Protein AF-A0A958Q0V2-F1 (afdb_monomer)

Radius of gyration: 16.38 Å; Cα contacts (8 Å, |Δi|>4): 133; chains: 1; bounding box: 34×36×43 Å

pLDDT: mean 86.29, std 8.69, range [55.69, 95.88]

Secondary structure (DSSP, 8-state):
-HHHHHHHHHHHHHHTT---GGGHHHHHHHHHHHTTSS-EEEEEEESGGG-TTT--TT---EEEEEES-HHHH-SSHHHHHHHHHSSPPEEEEEETTEEEEEEE-

Foldseek 3Di:
DVVVVVVVVVVVVVLVQFDCVQCVVVVVVVCVVCVVFPFFDDKAWDDQNRHPVRDDPPDATEIEGEGPALPRGDPDPVSNVCPVPDPWDWDWDDDPHHIHIYTYD

Sequence (105 aa):
MKSTQTLRDQIKSKLSEFDVEALQPFLDDLNALLAKRNGVLAILAYGSCLSQKTKSSTSTPDFYVVVDQYSQFHQKKKEQWINKVVPPNIYHFHSSSKTAKYNVI

Nearest PDB structures (foldseek):
  3jz0-assembly1_B  TM=4.840E-01  e=2.895E-02  Enterococcus faecium
  6e0n-assembly1_A  TM=5.230E-01  e=4.565E-01  Elizabethkingia meningoseptica ATCC 13253 = NBRC 12535
  9epp-assembly1_A  TM=6.404E-01  e=2.688E+00  Homo sapiens
  7ewa-assembly3_C  TM=4.347E-01  e=2.517E+00  Homo sapiens
  8u02-assembly1_B  TM=5.541E-01  e=5.912E+00  Homo sapiens

Structure (mmCIF, N/CA/C/O backbone):
data_AF-A0A958Q0V2-F1
#
_entry.id   AF-A0A958Q0V2-F1
#
loop_
_atom_site.group_PDB
_atom_site.id
_atom_site.type_symbol
_atom_site.label_atom_id
_atom_site.label_alt_id
_atom_site.label_comp_id
_atom_site.label_asym_id
_atom_site.label_entity_id
_atom_site.label_seq_id
_atom_site.pdbx_PDB_ins_code
_atom_site.Cartn_x
_atom_site.Cartn_y
_atom_site.Cartn_z
_atom_site.occupancy
_atom_site.B_iso_or_equiv
_atom_site.auth_seq_id
_atom_site.auth_comp_id
_atom_site.auth_asym_id
_atom_site.auth_atom_id
_atom_site.pdbx_PDB_model_num
ATOM 1 N N . MET A 1 1 ? -6.001 -21.855 -27.048 1.00 55.78 1 MET A N 1
ATOM 2 C CA . MET A 1 1 ? -5.263 -22.238 -25.818 1.00 55.78 1 MET A CA 1
ATOM 3 C C . MET A 1 1 ? -3.783 -21.819 -25.776 1.00 55.78 1 MET A C 1
ATOM 5 O O . MET A 1 1 ? -3.292 -21.628 -24.677 1.00 55.78 1 MET A O 1
ATOM 9 N N . LYS A 1 2 ? -3.066 -21.611 -26.901 1.00 55.69 2 LYS A N 1
ATOM 10 C CA . LYS A 1 2 ? -1.645 -21.169 -26.888 1.00 55.69 2 LYS A CA 1
ATOM 11 C C . LYS A 1 2 ? -1.420 -19.698 -26.471 1.00 55.69 2 LYS A C 1
ATOM 13 O O . LYS A 1 2 ? -0.409 -19.393 -25.861 1.00 55.69 2 LYS A O 1
ATOM 18 N N . SER A 1 3 ? -2.380 -18.808 -26.742 1.00 64.38 3 SER A N 1
ATOM 19 C CA . SER A 1 3 ? -2.262 -17.356 -26.491 1.00 64.38 3 SER A CA 1
ATOM 20 C C . SER A 1 3 ? -2.189 -16.970 -25.000 1.00 64.38 3 SER A C 1
ATOM 22 O O . SER A 1 3 ? -1.478 -16.037 -24.636 1.00 64.38 3 SER A O 1
ATOM 24 N N . THR A 1 4 ? -2.867 -17.708 -24.116 1.00 66.94 4 THR A N 1
ATOM 25 C CA . THR A 1 4 ? -2.938 -17.383 -22.679 1.00 66.94 4 THR A CA 1
ATOM 26 C C . THR A 1 4 ? -1.640 -17.702 -21.931 1.00 66.94 4 THR A C 1
ATOM 28 O O . THR A 1 4 ? -1.304 -17.013 -20.970 1.00 66.94 4 THR A O 1
ATOM 31 N N . GLN A 1 5 ? -0.898 -18.726 -22.369 1.00 70.81 5 GLN A N 1
ATOM 32 C CA . GLN A 1 5 ? 0.397 -19.091 -21.782 1.00 70.81 5 GLN A CA 1
ATOM 33 C C . GLN A 1 5 ? 1.422 -17.976 -22.035 1.00 70.81 5 GLN A C 1
ATOM 35 O O . GLN A 1 5 ? 2.047 -17.487 -21.101 1.00 70.81 5 GLN A O 1
ATOM 40 N N . THR A 1 6 ? 1.475 -17.480 -23.276 1.00 87.69 6 THR A N 1
ATOM 41 C CA . THR A 1 6 ? 2.369 -16.392 -23.688 1.00 87.69 6 THR A CA 1
ATOM 42 C C . THR A 1 6 ? 2.123 -15.102 -22.902 1.00 87.69 6 THR A C 1
ATOM 44 O O . THR A 1 6 ? 3.077 -14.449 -22.490 1.00 87.69 6 THR A O 1
ATOM 47 N N . LEU A 1 7 ? 0.859 -14.748 -22.631 1.00 87.88 7 LEU A N 1
ATOM 48 C CA . LEU A 1 7 ? 0.535 -13.557 -21.838 1.00 87.88 7 LEU A CA 1
ATOM 49 C C . LEU A 1 7 ? 0.980 -13.691 -20.373 1.00 87.88 7 LEU A C 1
ATOM 51 O O . LEU A 1 7 ? 1.512 -12.740 -19.805 1.00 87.88 7 LEU A O 1
ATOM 55 N N . ARG A 1 8 ? 0.794 -14.865 -19.752 1.00 87.44 8 ARG A N 1
ATOM 56 C CA . ARG A 1 8 ? 1.251 -15.102 -18.370 1.00 87.44 8 ARG A CA 1
ATOM 57 C C . ARG A 1 8 ? 2.761 -14.950 -18.243 1.00 87.44 8 ARG A C 1
ATOM 59 O O . ARG A 1 8 ? 3.220 -14.334 -17.285 1.00 87.44 8 ARG A O 1
ATOM 66 N N . ASP A 1 9 ? 3.509 -15.478 -19.203 1.00 90.75 9 ASP A N 1
ATOM 67 C CA . ASP A 1 9 ? 4.969 -15.397 -19.195 1.00 90.75 9 ASP A CA 1
ATOM 68 C C . ASP A 1 9 ? 5.446 -13.949 -19.388 1.00 90.75 9 ASP A C 1
ATOM 70 O O . ASP A 1 9 ? 6.338 -13.491 -18.674 1.00 90.75 9 ASP A O 1
ATOM 74 N N . GLN A 1 10 ? 4.776 -13.178 -20.253 1.00 87.00 10 GLN A N 1
ATOM 75 C CA . GLN A 1 10 ? 5.026 -11.739 -20.405 1.00 87.00 10 GLN A CA 1
ATOM 76 C C . GLN A 1 10 ? 4.736 -10.951 -19.121 1.00 87.00 10 GLN A C 1
ATOM 78 O O . GLN A 1 10 ? 5.521 -10.081 -18.745 1.00 87.00 10 GLN A O 1
ATOM 83 N N . ILE A 1 11 ? 3.633 -11.255 -18.428 1.00 88.00 11 ILE A N 1
ATOM 84 C CA . ILE A 1 11 ? 3.298 -10.610 -17.152 1.00 88.00 11 ILE A CA 1
ATOM 85 C C . ILE A 1 11 ? 4.355 -10.944 -16.099 1.00 88.00 11 ILE A C 1
ATOM 87 O O . ILE A 1 11 ? 4.861 -10.032 -15.455 1.00 88.00 11 ILE A O 1
ATOM 91 N N . LYS A 1 12 ? 4.737 -12.218 -15.951 1.00 88.69 12 LYS A N 1
ATOM 92 C CA . LYS A 1 12 ? 5.781 -12.627 -14.998 1.00 88.69 12 LYS A CA 1
ATOM 93 C C . LYS A 1 12 ? 7.106 -11.923 -15.271 1.00 88.69 12 LYS A C 1
ATOM 95 O O . LYS A 1 12 ? 7.703 -11.391 -14.343 1.00 88.69 12 LYS A O 1
ATOM 100 N N . SER A 1 13 ? 7.518 -11.864 -16.538 1.00 87.81 13 SER A N 1
ATOM 101 C CA . SER A 1 13 ? 8.731 -11.153 -16.945 1.00 87.81 13 SER A CA 1
ATOM 102 C C . SER A 1 13 ? 8.673 -9.662 -16.607 1.00 87.81 13 SER A C 1
ATOM 104 O O . SER A 1 13 ? 9.677 -9.099 -16.184 1.00 87.81 13 SER A O 1
ATOM 106 N N . LYS A 1 14 ? 7.516 -9.008 -16.764 1.00 85.31 14 LYS A N 1
ATOM 107 C CA . LYS A 1 14 ? 7.352 -7.600 -16.372 1.00 85.31 14 LYS A CA 1
ATOM 108 C C . LYS A 1 14 ? 7.348 -7.411 -14.859 1.00 85.31 14 LYS A C 1
ATOM 110 O O . LYS A 1 14 ? 7.928 -6.448 -14.378 1.00 85.31 14 LYS A O 1
ATOM 115 N N . LEU A 1 15 ? 6.723 -8.320 -14.112 1.00 84.50 15 LEU A N 1
ATOM 116 C CA . LEU A 1 15 ? 6.708 -8.265 -12.649 1.00 84.50 15 LEU A CA 1
ATOM 117 C C . LEU A 1 15 ? 8.116 -8.401 -12.061 1.00 84.50 15 LEU A C 1
ATOM 119 O O . LEU A 1 15 ? 8.409 -7.741 -11.073 1.00 84.50 15 LEU A O 1
ATOM 123 N N . SER A 1 16 ? 9.005 -9.178 -12.692 1.00 84.44 16 SER A N 1
ATOM 124 C CA . SER A 1 16 ? 10.414 -9.245 -12.277 1.00 84.44 16 SER A CA 1
ATOM 125 C C . SER A 1 16 ? 11.215 -7.967 -12.543 1.00 84.44 16 SER A C 1
ATOM 127 O O . SER A 1 16 ? 12.318 -7.840 -12.028 1.00 84.44 16 SER A O 1
ATOM 129 N N . GLU A 1 17 ? 10.693 -7.014 -13.326 1.00 84.88 17 GLU A N 1
ATOM 130 C CA . GLU A 1 17 ? 11.318 -5.690 -13.475 1.00 84.88 17 GLU A CA 1
ATOM 131 C C . GLU A 1 17 ? 11.007 -4.755 -12.292 1.00 84.88 17 GLU A C 1
ATOM 133 O O . GLU A 1 17 ? 11.578 -3.663 -12.223 1.00 84.88 17 GLU A O 1
ATOM 138 N N . PHE A 1 18 ? 10.084 -5.136 -11.398 1.00 87.69 18 PHE A N 1
ATOM 139 C CA . PHE A 1 18 ? 9.721 -4.325 -10.243 1.00 87.69 18 PHE A CA 1
ATOM 140 C C . PHE A 1 18 ? 10.621 -4.610 -9.042 1.00 87.69 18 PHE A C 1
ATOM 142 O O . PHE A 1 18 ? 10.726 -5.736 -8.563 1.00 87.69 18 PHE A O 1
ATOM 149 N N . ASP A 1 19 ? 11.237 -3.548 -8.537 1.00 85.44 19 ASP A N 1
ATOM 150 C CA . ASP A 1 19 ? 12.150 -3.556 -7.400 1.00 85.44 19 ASP A CA 1
ATOM 151 C C . ASP A 1 19 ? 11.362 -3.294 -6.111 1.00 85.44 19 ASP A C 1
ATOM 153 O O . ASP A 1 19 ? 11.219 -2.162 -5.642 1.00 85.44 19 ASP A O 1
ATOM 157 N N . VAL A 1 20 ? 10.769 -4.362 -5.576 1.00 83.00 20 VAL A N 1
ATOM 158 C CA . VAL A 1 20 ? 10.004 -4.301 -4.321 1.00 83.00 20 VAL A CA 1
ATOM 159 C C . VAL A 1 20 ? 10.937 -4.167 -3.114 1.00 83.00 20 VAL A C 1
ATOM 161 O O . VAL A 1 20 ? 10.559 -3.552 -2.117 1.00 83.00 20 VAL A O 1
ATOM 164 N N . GLU A 1 21 ? 12.170 -4.673 -3.206 1.00 87.25 21 GLU A N 1
ATOM 165 C CA . GLU A 1 21 ? 13.162 -4.601 -2.126 1.00 87.25 21 GLU A CA 1
ATOM 166 C C . GLU A 1 21 ? 13.520 -3.150 -1.786 1.00 87.25 21 GLU A C 1
ATOM 168 O O . GLU A 1 21 ? 13.599 -2.789 -0.610 1.00 87.25 21 GLU A O 1
ATOM 173 N N . ALA A 1 22 ? 13.614 -2.273 -2.792 1.00 87.38 22 ALA A N 1
ATOM 174 C CA . ALA A 1 22 ? 13.803 -0.838 -2.577 1.00 87.38 22 ALA A CA 1
ATOM 175 C C . ALA A 1 22 ? 12.679 -0.172 -1.755 1.00 87.38 22 ALA A C 1
ATOM 177 O O . ALA A 1 22 ? 12.877 0.919 -1.210 1.00 87.38 22 ALA A O 1
ATOM 178 N N . LEU A 1 23 ? 11.503 -0.802 -1.655 1.00 90.75 23 LEU A N 1
ATOM 179 C CA . LEU A 1 23 ? 10.373 -0.326 -0.855 1.00 90.75 23 LEU A CA 1
ATOM 180 C C . LEU A 1 23 ? 10.298 -0.961 0.536 1.00 90.75 23 LEU A C 1
ATOM 182 O O . LEU A 1 23 ? 9.494 -0.499 1.349 1.00 90.75 23 LEU A O 1
ATOM 186 N N . GLN A 1 24 ? 11.139 -1.951 0.851 1.00 90.62 24 GLN A N 1
ATOM 187 C CA . GLN A 1 24 ? 11.107 -2.660 2.133 1.00 90.62 24 GLN A CA 1
ATOM 188 C C . GLN A 1 24 ? 11.135 -1.717 3.351 1.00 90.62 24 GLN A C 1
ATOM 190 O O . GLN A 1 24 ? 10.279 -1.864 4.222 1.00 90.62 24 GLN A O 1
ATOM 195 N N . PRO A 1 25 ? 11.971 -0.656 3.392 1.00 90.94 25 PRO A N 1
ATOM 196 C CA . PRO A 1 25 ? 11.982 0.260 4.532 1.00 90.94 25 PRO A CA 1
ATOM 197 C C . PRO A 1 25 ? 10.682 1.051 4.725 1.00 90.94 25 PRO A C 1
ATOM 199 O O . PRO A 1 25 ? 10.478 1.615 5.797 1.00 90.94 25 PRO A O 1
ATOM 202 N N . PHE A 1 26 ? 9.853 1.185 3.687 1.00 92.25 26 PHE A N 1
ATOM 203 C CA . PHE A 1 26 ? 8.531 1.811 3.774 1.00 92.25 26 PHE A CA 1
ATOM 204 C C . PHE A 1 26 ? 7.471 0.792 4.183 1.00 92.25 26 PHE A C 1
ATOM 206 O O . PHE A 1 26 ? 6.570 1.136 4.943 1.00 92.25 26 PHE A O 1
ATOM 213 N N . LEU A 1 27 ? 7.590 -0.449 3.703 1.00 92.00 27 LEU A N 1
ATOM 214 C CA . LEU A 1 27 ? 6.724 -1.554 4.104 1.00 92.00 27 LEU A CA 1
ATOM 215 C C . LEU A 1 27 ? 6.877 -1.866 5.594 1.00 92.00 27 LEU A C 1
ATOM 217 O O . LEU A 1 27 ? 5.871 -2.077 6.259 1.00 92.00 27 LEU A O 1
ATOM 221 N N . ASP A 1 28 ? 8.096 -1.831 6.133 1.00 92.50 28 ASP A N 1
ATOM 222 C CA . ASP A 1 28 ? 8.350 -2.055 7.560 1.00 92.50 28 ASP A CA 1
ATOM 223 C C . ASP A 1 28 ? 7.700 -0.964 8.424 1.00 92.50 28 ASP A C 1
ATOM 225 O O . ASP A 1 28 ? 6.967 -1.266 9.370 1.00 92.50 28 ASP A O 1
ATOM 229 N N . ASP A 1 29 ? 7.891 0.308 8.054 1.00 92.25 29 ASP A N 1
ATOM 230 C CA . ASP A 1 29 ? 7.289 1.450 8.751 1.00 92.25 29 ASP A CA 1
ATOM 231 C C . ASP A 1 29 ? 5.751 1.411 8.662 1.00 92.25 29 ASP A C 1
ATOM 233 O O . ASP A 1 29 ? 5.052 1.649 9.652 1.00 92.25 29 ASP A O 1
ATOM 237 N N . LEU A 1 30 ? 5.208 1.078 7.484 1.00 92.44 30 LEU A N 1
ATOM 238 C CA . LEU A 1 30 ? 3.768 0.959 7.271 1.00 92.44 30 LEU A CA 1
ATOM 239 C C . LEU A 1 30 ? 3.190 -0.231 8.047 1.00 92.44 30 LEU A C 1
ATOM 241 O O . LEU A 1 30 ? 2.160 -0.081 8.697 1.00 92.44 30 LEU A O 1
ATOM 245 N N . ASN A 1 31 ? 3.867 -1.380 8.071 1.00 92.94 31 ASN A N 1
ATOM 246 C CA . ASN A 1 31 ? 3.472 -2.530 8.885 1.00 92.94 31 ASN A CA 1
ATOM 247 C C . ASN A 1 31 ? 3.444 -2.173 10.374 1.00 92.94 31 ASN A C 1
ATOM 249 O O . ASN A 1 31 ? 2.462 -2.463 11.053 1.00 92.94 31 ASN A O 1
ATOM 253 N N . ALA A 1 32 ? 4.470 -1.487 10.884 1.00 92.12 32 ALA A N 1
ATOM 254 C CA . ALA A 1 32 ? 4.507 -1.040 12.275 1.00 92.12 32 ALA A CA 1
ATOM 255 C C . ALA A 1 32 ? 3.368 -0.056 12.605 1.00 92.12 32 ALA A C 1
ATOM 257 O O . ALA A 1 32 ? 2.748 -0.145 13.670 1.00 92.12 32 ALA A O 1
ATOM 258 N N . LEU A 1 33 ? 3.054 0.861 11.682 1.00 90.44 33 LEU A N 1
ATOM 259 C CA . LEU A 1 33 ? 1.924 1.786 11.808 1.00 90.44 33 LEU A CA 1
ATOM 260 C C . LEU A 1 33 ? 0.581 1.040 11.843 1.00 90.44 33 LEU A C 1
ATOM 262 O O . LEU A 1 33 ? -0.298 1.363 12.650 1.00 90.44 33 LEU A O 1
ATOM 266 N N . LEU A 1 34 ? 0.422 0.051 10.964 1.00 92.19 34 LEU A N 1
ATOM 267 C CA . LEU A 1 34 ? -0.811 -0.705 10.774 1.00 92.19 34 LEU A CA 1
ATOM 268 C C . LEU A 1 34 ? -0.999 -1.841 11.780 1.00 92.19 34 LEU A C 1
ATOM 270 O O . LEU A 1 34 ? -2.130 -2.269 11.969 1.00 92.19 34 LEU A O 1
ATOM 274 N N . ALA A 1 35 ? 0.040 -2.264 12.502 1.00 91.56 35 ALA A N 1
ATOM 275 C CA . ALA A 1 35 ? -0.044 -3.310 13.527 1.00 91.56 35 ALA A CA 1
ATOM 276 C C . ALA A 1 35 ? -1.049 -2.995 14.654 1.00 91.56 35 ALA A C 1
ATOM 278 O O . ALA A 1 35 ? -1.496 -3.886 15.370 1.00 91.56 35 ALA A O 1
ATOM 279 N N . LYS A 1 36 ? -1.425 -1.720 14.819 1.00 87.69 36 LYS A N 1
ATOM 280 C CA . LYS A 1 36 ? -2.452 -1.264 15.775 1.00 87.69 36 LYS A CA 1
ATOM 281 C C . LYS A 1 36 ? -3.874 -1.267 15.190 1.00 87.69 36 LYS A C 1
ATOM 283 O O . LYS A 1 36 ? -4.807 -0.803 15.849 1.00 87.69 36 LYS A O 1
ATOM 288 N N . ARG A 1 37 ? -4.038 -1.692 13.936 1.00 89.31 37 ARG A N 1
ATOM 289 C CA . ARG A 1 37 ? -5.302 -1.748 13.192 1.00 89.31 37 ARG A CA 1
ATOM 290 C C . ARG A 1 37 ? -5.723 -3.202 13.026 1.00 89.31 37 ARG A C 1
ATOM 292 O O . ARG A 1 37 ? -4.887 -4.078 12.848 1.00 89.31 37 ARG A O 1
ATOM 299 N N . ASN A 1 38 ? -7.029 -3.436 13.040 1.00 90.44 38 ASN A N 1
ATOM 300 C CA . ASN A 1 38 ? -7.593 -4.754 12.777 1.00 90.44 38 ASN A CA 1
ATOM 301 C C . ASN A 1 38 ? -8.079 -4.845 11.329 1.00 90.44 38 ASN A C 1
ATOM 303 O O . ASN A 1 38 ? -8.392 -3.828 10.705 1.00 90.44 38 ASN A O 1
ATOM 307 N N . GLY A 1 39 ? -8.166 -6.072 10.817 1.00 92.44 39 GLY A N 1
ATOM 308 C CA . GLY A 1 39 ? -8.759 -6.352 9.510 1.00 92.44 39 GLY A CA 1
ATOM 309 C C . GLY A 1 39 ? -7.879 -6.004 8.311 1.00 92.44 39 GLY A C 1
ATOM 310 O O . GLY A 1 39 ? -8.394 -5.977 7.202 1.00 92.44 39 GLY A O 1
ATOM 311 N N . VAL A 1 40 ? -6.582 -5.728 8.493 1.00 95.38 40 VAL A N 1
ATOM 312 C CA . VAL A 1 40 ? -5.641 -5.565 7.370 1.00 95.38 40 VAL A CA 1
ATOM 313 C C . VAL A 1 40 ? -5.344 -6.936 6.763 1.00 95.38 40 VAL A C 1
ATOM 315 O O . VAL A 1 40 ? -4.913 -7.843 7.471 1.00 95.38 40 VAL A O 1
ATOM 318 N N . LEU A 1 41 ? -5.572 -7.076 5.458 1.00 95.88 41 LEU A N 1
ATOM 319 C CA . LEU A 1 41 ? -5.389 -8.323 4.711 1.00 95.88 41 LEU A CA 1
ATOM 320 C C . LEU A 1 41 ? -4.091 -8.329 3.904 1.00 95.88 41 LEU A C 1
ATOM 322 O O . LEU A 1 41 ? -3.414 -9.351 3.830 1.00 95.88 41 LEU A O 1
ATOM 326 N N . ALA A 1 42 ? -3.751 -7.201 3.279 1.00 95.44 42 ALA A N 1
ATOM 327 C CA . ALA A 1 42 ? -2.564 -7.086 2.441 1.00 95.44 42 ALA A CA 1
ATOM 328 C C . ALA A 1 42 ? -2.108 -5.633 2.289 1.00 95.44 42 ALA A C 1
ATOM 330 O O . ALA A 1 42 ? -2.899 -4.696 2.414 1.00 95.44 42 ALA A O 1
ATOM 331 N N . ILE A 1 43 ? -0.833 -5.467 1.940 1.00 94.38 43 ILE A N 1
ATOM 332 C CA . ILE A 1 43 ? -0.263 -4.206 1.468 1.00 94.38 43 ILE A CA 1
ATOM 333 C C . ILE A 1 43 ? 0.261 -4.443 0.055 1.00 94.38 43 ILE A C 1
ATOM 335 O O . ILE A 1 43 ? 1.041 -5.365 -0.173 1.00 94.38 43 ILE A O 1
ATOM 339 N N . L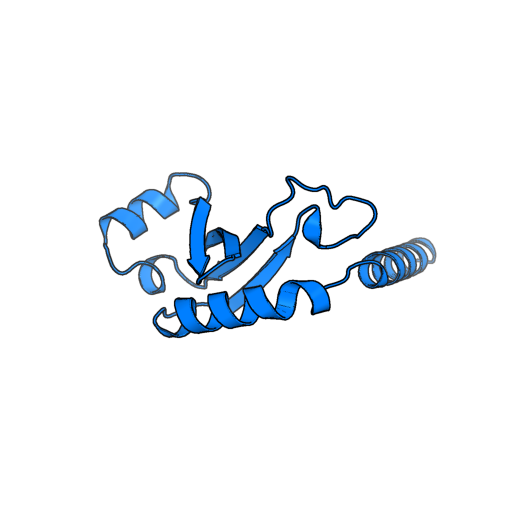EU A 1 44 ? -0.169 -3.617 -0.895 1.00 93.19 44 LEU A N 1
ATOM 340 C CA . LEU A 1 44 ? 0.241 -3.694 -2.294 1.00 93.19 44 LEU A CA 1
ATOM 341 C C . LEU A 1 44 ? 0.981 -2.412 -2.658 1.00 93.19 44 LEU A C 1
ATOM 343 O O . LEU A 1 44 ? 0.403 -1.331 -2.601 1.00 93.19 44 LEU A O 1
ATOM 347 N N . ALA A 1 45 ? 2.246 -2.520 -3.047 1.00 92.62 45 ALA A N 1
ATOM 348 C CA . ALA A 1 45 ? 2.973 -1.394 -3.616 1.00 92.62 45 ALA A CA 1
ATOM 349 C C . ALA A 1 45 ? 2.529 -1.143 -5.063 1.00 92.62 45 ALA A C 1
ATOM 351 O O . ALA A 1 45 ? 2.273 -2.089 -5.813 1.00 92.62 45 ALA A O 1
ATOM 352 N N . TYR A 1 46 ? 2.461 0.123 -5.469 1.00 91.75 46 TYR A N 1
ATOM 353 C CA . TYR A 1 46 ? 2.218 0.514 -6.856 1.00 91.75 46 TYR A CA 1
ATOM 354 C C . TYR A 1 46 ? 2.929 1.836 -7.190 1.00 91.75 46 TYR A C 1
ATOM 356 O O . TYR A 1 46 ? 3.616 2.429 -6.359 1.00 91.75 46 TYR A O 1
ATOM 364 N N . GLY A 1 47 ? 2.786 2.290 -8.435 1.00 90.94 47 GLY A N 1
ATOM 365 C CA . GLY A 1 47 ? 3.298 3.589 -8.868 1.00 90.94 47 GLY A CA 1
ATOM 366 C C . GLY A 1 47 ? 4.746 3.564 -9.361 1.00 90.94 47 GLY A C 1
ATOM 367 O O . GLY A 1 47 ? 5.358 2.513 -9.560 1.00 90.94 47 GLY A O 1
ATOM 368 N N . SER A 1 48 ? 5.286 4.757 -9.614 1.00 90.56 48 SER A N 1
ATOM 369 C CA . SER A 1 48 ? 6.556 4.940 -10.328 1.00 90.56 48 SER A CA 1
ATOM 370 C C . SER A 1 48 ? 7.782 4.463 -9.549 1.00 90.56 48 SER A C 1
ATOM 372 O O . SER A 1 48 ? 8.802 4.151 -10.163 1.00 90.56 48 SER A O 1
ATOM 374 N N . CYS A 1 49 ? 7.693 4.374 -8.220 1.00 92.44 49 CYS A N 1
ATOM 375 C CA . CYS A 1 49 ? 8.795 3.946 -7.359 1.00 92.44 49 CYS A CA 1
ATOM 376 C C . CYS A 1 49 ? 9.138 2.454 -7.467 1.00 92.44 49 CYS A C 1
ATOM 378 O O . CYS A 1 49 ? 10.206 2.073 -6.999 1.00 92.44 49 CYS A O 1
ATOM 380 N N . LEU A 1 50 ? 8.284 1.635 -8.093 1.00 90.75 50 LEU A N 1
ATOM 381 C CA . LEU A 1 50 ? 8.548 0.211 -8.327 1.00 90.75 50 LEU A CA 1
ATOM 382 C C . LEU A 1 50 ? 9.536 -0.054 -9.464 1.00 90.75 50 LEU A C 1
ATOM 384 O O . LEU A 1 50 ? 10.046 -1.161 -9.574 1.00 90.75 50 LEU A O 1
ATOM 388 N N . SER A 1 51 ? 9.792 0.919 -10.339 1.00 87.88 51 SER A N 1
ATOM 389 C CA . SER A 1 51 ? 10.698 0.731 -11.470 1.00 87.88 51 SER A CA 1
ATOM 390 C C . SER A 1 51 ? 11.650 1.903 -11.607 1.00 87.88 51 SER A C 1
ATOM 392 O O . SER A 1 51 ? 11.232 3.058 -11.692 1.00 87.88 51 SER A O 1
ATOM 394 N N . GLN A 1 52 ? 12.941 1.603 -11.740 1.00 86.62 52 GLN A N 1
ATOM 395 C CA . GLN A 1 52 ? 13.969 2.615 -12.002 1.00 86.62 52 GLN A CA 1
ATOM 396 C C . GLN A 1 52 ? 13.716 3.383 -13.310 1.00 86.62 52 GLN A C 1
ATOM 398 O O . GLN A 1 52 ? 14.140 4.524 -13.443 1.00 86.62 52 GLN A O 1
ATOM 403 N N . LYS A 1 53 ? 12.983 2.791 -14.266 1.00 87.12 53 LYS A N 1
ATOM 404 C CA . LYS A 1 53 ? 12.625 3.438 -15.540 1.00 87.12 53 LYS A CA 1
ATOM 405 C C . LYS A 1 53 ? 11.597 4.559 -15.371 1.00 87.12 53 LYS A C 1
ATOM 407 O O . LYS A 1 53 ? 11.574 5.486 -16.172 1.00 87.12 53 LYS A O 1
ATOM 412 N N . THR A 1 54 ? 10.719 4.448 -14.375 1.00 87.75 54 THR A N 1
ATOM 413 C CA . THR A 1 54 ? 9.630 5.408 -14.129 1.00 87.75 54 THR A CA 1
ATOM 414 C C . THR A 1 54 ? 9.906 6.334 -12.954 1.00 87.75 54 THR A C 1
ATOM 416 O O . THR A 1 54 ? 9.282 7.388 -12.849 1.00 87.75 54 THR A O 1
ATOM 419 N N . LYS A 1 55 ? 10.812 5.944 -12.054 1.00 91.06 55 LYS A N 1
ATOM 420 C CA . LYS A 1 55 ? 11.157 6.702 -10.855 1.00 91.06 55 LYS A CA 1
ATOM 421 C C . LYS A 1 55 ? 11.858 8.013 -11.219 1.00 91.06 55 LYS A C 1
ATOM 423 O O . LYS A 1 55 ? 12.828 8.036 -11.968 1.00 91.06 55 LYS A O 1
ATOM 428 N N . SER A 1 56 ? 11.380 9.103 -10.633 1.00 91.81 56 SER A N 1
ATOM 429 C CA . SER A 1 56 ? 11.949 10.451 -10.735 1.00 91.81 56 SER A CA 1
ATOM 430 C C . SER A 1 56 ? 12.323 10.993 -9.353 1.00 91.81 56 SER A C 1
ATOM 432 O O . SER A 1 56 ? 11.926 10.435 -8.329 1.00 91.81 56 SER A O 1
ATOM 434 N N . SER A 1 57 ? 13.024 12.130 -9.308 1.00 88.94 57 SER A N 1
ATOM 435 C CA . SER A 1 57 ? 13.346 12.837 -8.057 1.00 88.94 57 SER A CA 1
ATOM 436 C C . SER A 1 57 ? 12.116 13.302 -7.266 1.00 88.94 57 S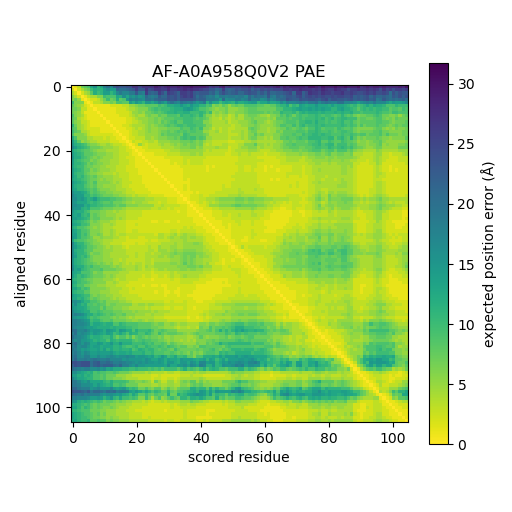ER A C 1
ATOM 438 O O . SER A 1 57 ? 12.216 13.537 -6.067 1.00 88.94 57 SER A O 1
ATOM 440 N N . THR A 1 58 ? 10.958 13.420 -7.919 1.00 89.44 58 THR A N 1
ATOM 441 C CA . THR A 1 58 ? 9.682 13.826 -7.311 1.00 89.44 58 THR A CA 1
ATOM 442 C C . THR A 1 58 ? 8.747 12.651 -7.020 1.00 89.44 58 THR A C 1
ATOM 444 O O . THR A 1 58 ? 7.644 12.850 -6.510 1.00 89.44 58 THR A O 1
ATOM 447 N N . SER A 1 59 ? 9.156 11.423 -7.351 1.00 91.19 59 SER A N 1
ATOM 448 C CA . SER A 1 59 ? 8.341 10.229 -7.123 1.00 91.19 59 SER A CA 1
ATOM 449 C C . SER A 1 59 ? 8.210 9.932 -5.628 1.00 91.19 59 SER A C 1
ATOM 451 O O . SER A 1 59 ? 9.166 10.053 -4.867 1.00 91.19 59 SER A O 1
ATOM 453 N N . THR A 1 60 ? 7.012 9.529 -5.209 1.00 91.50 60 THR A N 1
ATOM 454 C CA . THR A 1 60 ? 6.694 9.148 -3.826 1.00 91.50 60 THR A CA 1
ATOM 455 C C . THR A 1 60 ? 6.207 7.700 -3.827 1.00 91.50 60 THR A C 1
ATOM 457 O O . THR A 1 60 ? 5.485 7.336 -4.748 1.00 91.50 60 THR A O 1
ATOM 460 N N . PRO A 1 61 ? 6.601 6.846 -2.867 1.00 93.62 61 PRO A N 1
ATOM 461 C CA . PRO A 1 61 ? 6.045 5.499 -2.772 1.00 93.62 61 PRO A CA 1
ATOM 462 C C . PRO A 1 61 ? 4.538 5.523 -2.501 1.00 93.62 61 PRO A C 1
ATOM 464 O O . PRO A 1 61 ? 4.082 6.240 -1.603 1.00 93.62 61 PRO A O 1
ATOM 467 N N . ASP A 1 62 ? 3.799 4.710 -3.255 1.00 93.88 62 ASP A N 1
ATOM 468 C CA . ASP A 1 62 ? 2.349 4.587 -3.161 1.00 93.88 62 ASP A CA 1
ATOM 469 C C . ASP A 1 62 ? 1.947 3.144 -2.815 1.00 93.88 62 ASP A C 1
ATO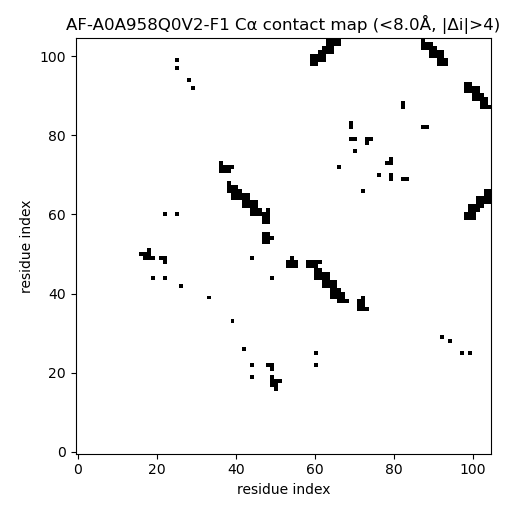M 471 O O . ASP A 1 62 ? 2.474 2.175 -3.372 1.00 93.88 62 ASP A O 1
ATOM 475 N N . PHE A 1 63 ? 0.991 3.000 -1.896 1.00 94.44 63 PHE A N 1
ATOM 476 C CA . PHE A 1 63 ? 0.515 1.704 -1.414 1.00 94.44 63 PHE A CA 1
ATOM 477 C C . PHE A 1 63 ? -1.014 1.605 -1.410 1.00 94.44 63 PHE A C 1
ATOM 479 O O . PHE A 1 63 ? -1.722 2.580 -1.166 1.00 94.44 63 PHE A O 1
ATOM 486 N N . TYR A 1 64 ? -1.540 0.406 -1.622 1.00 94.25 64 TYR A N 1
ATOM 487 C CA . TYR A 1 64 ? -2.885 0.034 -1.198 1.00 94.25 64 TYR A CA 1
ATOM 488 C C . TYR A 1 64 ? -2.793 -0.796 0.076 1.00 94.25 64 TYR A C 1
ATOM 490 O O . TYR A 1 64 ? -1.980 -1.711 0.163 1.00 94.25 64 TYR A O 1
ATOM 498 N N . VAL A 1 65 ? -3.647 -0.494 1.043 1.00 94.25 65 VAL A N 1
ATOM 499 C CA . VAL A 1 65 ? -3.882 -1.289 2.244 1.00 94.25 65 VAL A CA 1
ATOM 500 C C . VAL A 1 65 ? -5.250 -1.922 2.070 1.00 94.25 65 VAL A C 1
ATOM 502 O O . VAL A 1 65 ? -6.266 -1.238 2.163 1.00 94.25 65 VAL A O 1
ATOM 505 N N . VAL A 1 66 ? -5.256 -3.216 1.774 1.00 93.69 66 VAL A N 1
ATOM 506 C CA . VAL A 1 66 ? -6.482 -3.991 1.599 1.00 93.69 66 VAL A CA 1
ATOM 507 C C . VAL A 1 66 ? -7.013 -4.357 2.973 1.00 93.69 66 VAL A C 1
ATOM 509 O O . VAL A 1 66 ? -6.275 -4.940 3.774 1.00 93.69 66 VAL A O 1
ATOM 512 N N . VAL A 1 67 ? -8.274 -4.039 3.245 1.00 92.62 67 VAL A N 1
ATOM 513 C CA . VAL A 1 67 ? -8.926 -4.351 4.519 1.00 92.62 67 VAL A CA 1
ATOM 514 C C . VAL A 1 67 ? -10.172 -5.206 4.316 1.00 92.62 67 VAL A C 1
ATOM 516 O O . VAL A 1 67 ? -10.864 -5.087 3.313 1.00 92.62 67 VAL A O 1
ATOM 519 N N . ASP A 1 68 ? -10.480 -6.066 5.285 1.00 92.94 68 ASP A N 1
ATOM 520 C CA . ASP A 1 68 ? -11.713 -6.865 5.278 1.00 92.94 68 ASP A CA 1
ATOM 521 C C . ASP A 1 68 ? -12.947 -5.960 5.405 1.00 92.94 68 ASP A C 1
ATOM 523 O O . ASP A 1 68 ? -13.877 -5.999 4.601 1.00 92.94 68 ASP A O 1
ATOM 527 N N . GLN A 1 69 ? -12.944 -5.085 6.418 1.00 89.31 69 GLN A N 1
ATOM 528 C CA . GLN A 1 69 ? -14.016 -4.121 6.650 1.00 89.31 69 GLN A CA 1
ATOM 529 C C . GLN A 1 69 ? -13.461 -2.788 7.156 1.00 89.31 69 GLN A C 1
ATOM 531 O O . GLN A 1 69 ? -12.758 -2.733 8.169 1.00 89.31 69 GLN A O 1
ATOM 536 N N . TYR A 1 70 ? -13.894 -1.678 6.548 1.00 87.69 70 TYR A N 1
ATOM 537 C CA . TYR A 1 70 ? -13.555 -0.322 7.010 1.00 87.69 70 TYR A CA 1
ATOM 538 C C . TYR A 1 70 ? -13.890 -0.074 8.492 1.00 87.69 70 TYR A C 1
ATOM 540 O O . TYR A 1 70 ? -13.231 0.732 9.146 1.00 87.69 70 TYR A O 1
ATOM 548 N N . SER A 1 71 ? -14.899 -0.760 9.042 1.00 86.62 71 SER A N 1
ATOM 549 C CA . SER A 1 71 ? -15.289 -0.674 10.458 1.00 86.62 71 SER A CA 1
ATOM 550 C C . SER A 1 71 ? -14.239 -1.222 11.424 1.00 86.62 71 SER A C 1
ATOM 552 O O . SER A 1 71 ? -14.147 -0.730 12.547 1.00 86.62 71 SER A O 1
ATOM 554 N N . GLN A 1 72 ? -13.454 -2.215 11.002 1.00 8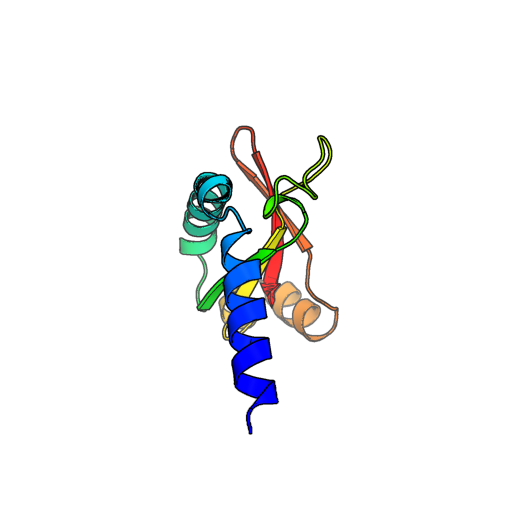8.06 72 GLN A N 1
ATOM 555 C CA . GLN A 1 72 ? -12.382 -2.815 11.800 1.00 88.06 72 GLN A CA 1
ATOM 556 C C . GLN A 1 72 ? -11.095 -1.980 11.729 1.00 88.06 72 GLN A C 1
ATOM 558 O O . GLN A 1 72 ? -10.348 -1.895 12.705 1.00 88.06 72 GLN A O 1
ATOM 563 N N . PHE A 1 73 ? -10.870 -1.321 10.589 1.00 89.81 73 PHE A N 1
ATOM 564 C CA . PHE A 1 73 ? -9.703 -0.478 10.357 1.00 89.81 73 PHE A CA 1
ATOM 565 C C . PHE A 1 73 ? -9.841 0.924 10.986 1.00 89.81 73 PHE A C 1
ATOM 567 O O . PHE A 1 73 ? -8.951 1.406 11.702 1.00 89.81 73 PHE A O 1
ATOM 574 N N . HIS A 1 74 ? -10.971 1.600 10.750 1.00 87.62 74 HIS A N 1
ATOM 575 C CA . HIS A 1 74 ? -11.228 2.946 11.264 1.00 87.62 74 HIS A CA 1
ATOM 576 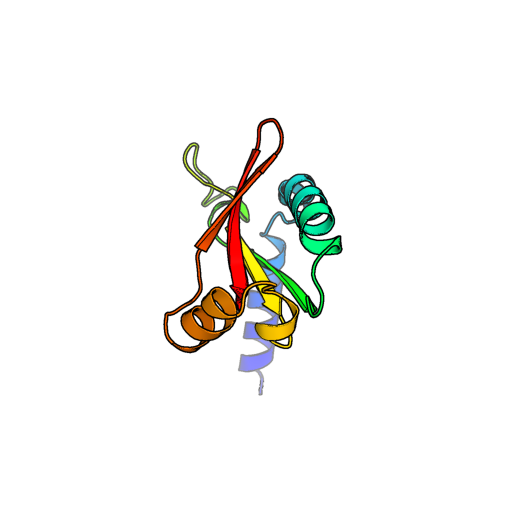C C . HIS A 1 74 ? -11.837 2.906 12.662 1.00 87.62 74 HIS A C 1
ATOM 578 O O . HIS A 1 74 ? -12.935 2.397 12.869 1.00 87.62 74 HIS A O 1
ATOM 584 N N . GLN A 1 75 ? -11.174 3.548 13.622 1.00 81.81 75 GLN A N 1
ATOM 585 C CA . GLN A 1 75 ? -11.659 3.623 15.005 1.00 81.81 75 GLN A CA 1
ATOM 586 C C . GLN A 1 75 ? -12.845 4.592 15.167 1.00 81.81 75 GLN A C 1
ATOM 588 O O . GLN A 1 75 ? -13.678 4.419 16.054 1.00 81.81 75 GLN A O 1
ATOM 593 N N . LYS A 1 76 ? -12.948 5.624 14.317 1.00 84.50 76 LYS A N 1
ATOM 594 C CA . LYS A 1 76 ? -14.005 6.642 14.405 1.00 84.50 76 LYS A CA 1
ATOM 595 C C . LYS A 1 76 ? -15.164 6.304 13.472 1.00 84.50 76 LYS A C 1
ATOM 597 O O . LYS A 1 76 ? -14.976 6.211 12.263 1.00 84.50 76 LYS A O 1
ATOM 602 N N . LYS A 1 77 ? -16.393 6.264 14.003 1.00 82.31 77 LYS A N 1
ATOM 603 C CA . LYS A 1 77 ? -17.620 6.006 13.217 1.00 82.31 77 LYS A CA 1
ATOM 604 C C . LYS A 1 77 ? -17.769 6.934 12.004 1.00 82.31 77 LYS A C 1
ATOM 606 O O . LYS A 1 77 ? -18.188 6.486 10.945 1.00 82.31 77 LYS A O 1
ATOM 611 N N . LYS A 1 78 ? -17.387 8.211 12.128 1.00 82.38 78 LYS A N 1
ATOM 612 C CA . LYS A 1 78 ? -17.431 9.170 11.010 1.00 82.38 78 LYS A CA 1
ATOM 613 C C . LYS A 1 78 ? -16.544 8.731 9.836 1.00 82.38 78 LYS A C 1
ATOM 615 O O . LYS A 1 78 ? -16.980 8.807 8.695 1.00 82.38 78 LYS A O 1
ATOM 620 N N . GLU A 1 79 ? -15.337 8.238 10.113 1.00 80.19 79 GLU A N 1
ATOM 621 C CA . GLU A 1 79 ? -14.426 7.731 9.079 1.00 80.19 79 GLU A CA 1
ATOM 622 C C . GLU A 1 79 ? -14.995 6.466 8.427 1.00 80.19 79 GLU A C 1
ATOM 624 O O . GLU A 1 79 ? -14.953 6.341 7.210 1.00 80.19 79 GLU A O 1
ATOM 629 N N . GLN A 1 80 ? -15.612 5.572 9.205 1.00 80.38 80 GLN A N 1
ATOM 630 C CA . GLN A 1 80 ? -16.252 4.362 8.671 1.00 80.38 80 GLN A CA 1
ATOM 631 C C . GLN A 1 80 ? -17.365 4.681 7.661 1.00 80.38 80 GLN A C 1
ATOM 633 O O . GLN A 1 80 ? -17.483 4.004 6.646 1.00 80.38 80 GLN A O 1
ATOM 638 N N . TRP A 1 81 ? -18.185 5.702 7.935 1.00 79.94 81 TRP A N 1
ATOM 639 C CA . TRP A 1 81 ? -19.275 6.110 7.043 1.00 79.94 81 TRP A CA 1
ATOM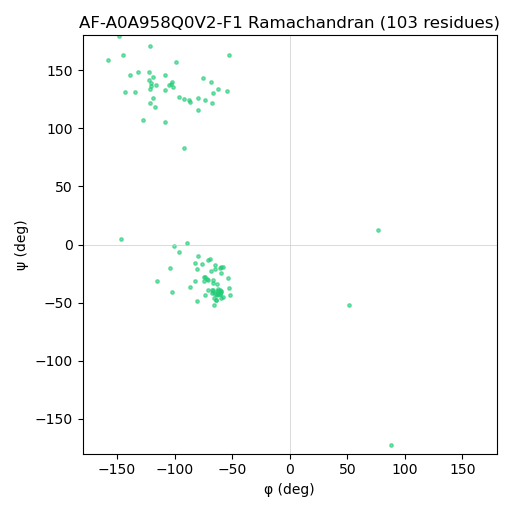 640 C C . TRP A 1 81 ? -18.774 6.836 5.795 1.00 79.94 81 TRP A C 1
ATOM 642 O O . TRP A 1 81 ? -19.240 6.539 4.700 1.00 79.94 81 TRP A O 1
ATOM 652 N N . ILE A 1 82 ? -17.810 7.751 5.938 1.00 80.81 82 ILE A N 1
ATOM 653 C CA . ILE A 1 82 ? -17.272 8.507 4.797 1.00 80.81 82 ILE A CA 1
ATOM 654 C C . ILE A 1 82 ? -16.558 7.573 3.813 1.00 80.81 82 ILE A C 1
ATOM 656 O O . ILE A 1 82 ? -16.800 7.676 2.615 1.00 80.81 82 ILE A O 1
ATOM 660 N N . ASN A 1 83 ? -15.766 6.614 4.307 1.00 76.50 83 ASN A N 1
ATOM 661 C CA . ASN A 1 83 ? -15.057 5.643 3.461 1.00 76.50 83 ASN A CA 1
ATOM 662 C C . ASN A 1 83 ? -15.983 4.689 2.687 1.00 76.50 83 ASN A C 1
ATOM 664 O O . ASN A 1 83 ? -15.551 4.078 1.720 1.00 76.50 83 ASN A O 1
ATOM 668 N N . LYS A 1 84 ? -17.256 4.548 3.084 1.00 72.94 84 LYS A N 1
ATOM 669 C CA . LYS A 1 84 ? -18.236 3.760 2.317 1.00 72.94 84 LYS A CA 1
ATOM 670 C C . LYS A 1 84 ? -18.819 4.517 1.122 1.00 72.94 84 LYS A C 1
ATOM 672 O O . LYS A 1 84 ? -19.389 3.884 0.241 1.00 72.94 84 LYS A O 1
ATOM 677 N N . VAL A 1 85 ? -18.759 5.849 1.135 1.00 75.81 85 VAL A N 1
ATOM 678 C CA . VAL A 1 85 ? -19.500 6.713 0.197 1.00 75.81 85 VAL A CA 1
ATOM 679 C C . VAL A 1 85 ? -18.563 7.497 -0.719 1.00 75.81 85 VAL A C 1
ATOM 681 O O . VAL A 1 85 ? -18.917 7.769 -1.863 1.00 75.81 85 VAL A O 1
ATOM 684 N N . VAL A 1 86 ? -17.371 7.853 -0.240 1.00 70.62 86 VAL A N 1
ATOM 685 C CA . VAL A 1 86 ? -16.378 8.616 -1.001 1.00 70.62 86 VAL A CA 1
ATOM 686 C C . VAL A 1 86 ? -15.213 7.684 -1.374 1.00 70.62 86 VAL A C 1
ATOM 688 O O . VAL A 1 86 ? -14.757 6.952 -0.495 1.00 70.62 86 VAL A O 1
ATOM 691 N N . PRO A 1 87 ? -14.749 7.679 -2.647 1.00 59.47 87 PRO A N 1
ATOM 692 C CA . PRO A 1 87 ? -13.630 6.850 -3.111 1.00 59.47 87 PRO A CA 1
ATOM 693 C C . PRO A 1 87 ? -12.356 7.014 -2.263 1.00 59.47 87 PRO A C 1
ATOM 695 O O . PRO A 1 87 ? -12.251 7.990 -1.515 1.00 59.47 87 PRO A O 1
ATOM 698 N N . PRO A 1 88 ? -11.402 6.061 -2.368 1.00 62.56 88 PRO A N 1
ATOM 699 C CA . PRO A 1 88 ? -10.499 5.702 -1.280 1.00 62.56 88 PRO A CA 1
ATOM 700 C C . PRO A 1 88 ? -9.751 6.903 -0.721 1.00 62.56 88 PRO A C 1
ATOM 702 O O . PRO A 1 88 ? -9.177 7.713 -1.452 1.00 62.56 88 PRO A O 1
ATOM 705 N N . ASN A 1 89 ? -9.755 6.994 0.607 1.00 76.81 89 ASN A N 1
ATOM 706 C CA . ASN A 1 89 ? -9.039 8.041 1.308 1.00 76.81 89 ASN A CA 1
ATOM 707 C C . ASN A 1 89 ? -7.532 7.839 1.125 1.00 76.81 89 ASN A C 1
ATOM 709 O O . ASN A 1 89 ? -6.979 6.804 1.503 1.00 76.81 89 ASN A O 1
ATOM 713 N N . ILE A 1 90 ? -6.883 8.863 0.573 1.00 86.81 90 ILE A N 1
ATOM 714 C CA . ILE A 1 90 ? -5.428 8.946 0.488 1.00 86.81 90 ILE A CA 1
ATOM 715 C C . ILE A 1 90 ? -4.916 9.400 1.853 1.00 86.81 90 ILE A C 1
ATOM 717 O O . ILE A 1 90 ? -5.177 10.519 2.298 1.00 86.81 90 ILE A O 1
ATOM 721 N N . TYR A 1 91 ? -4.155 8.535 2.506 1.00 89.69 91 TYR A N 1
ATOM 722 C CA . TYR A 1 91 ? -3.445 8.834 3.737 1.00 89.69 91 TYR A CA 1
ATOM 723 C C . TYR A 1 91 ? -1.973 9.065 3.434 1.00 89.69 91 TYR A C 1
ATOM 725 O O . TYR A 1 91 ? -1.361 8.358 2.635 1.00 89.69 91 TYR A O 1
ATOM 733 N N . HIS A 1 92 ? -1.384 10.052 4.098 1.00 90.00 92 HIS A N 1
ATOM 734 C CA . HIS A 1 92 ? 0.057 10.258 4.089 1.00 90.00 92 HIS A CA 1
ATOM 735 C C . HIS A 1 92 ? 0.621 9.750 5.409 1.00 90.00 92 HIS A C 1
ATOM 737 O O . HIS A 1 92 ? 0.042 10.007 6.469 1.00 90.00 92 HIS A O 1
ATOM 743 N N . PHE A 1 93 ? 1.752 9.053 5.358 1.00 87.00 93 PHE A N 1
ATOM 744 C CA . PHE A 1 93 ? 2.533 8.798 6.560 1.00 87.00 93 PHE A CA 1
ATOM 745 C C . PHE A 1 93 ? 3.949 9.338 6.399 1.00 87.00 93 PHE A C 1
ATOM 747 O O . PHE A 1 93 ? 4.549 9.287 5.321 1.00 87.00 93 PHE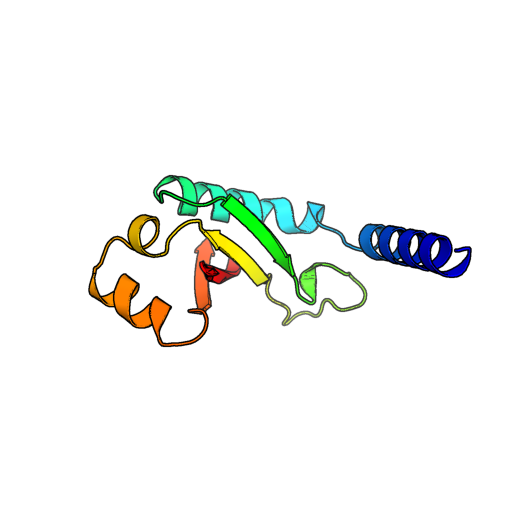 A O 1
ATOM 754 N N . HIS A 1 94 ? 4.451 9.884 7.503 1.00 85.56 94 HIS A N 1
ATOM 755 C CA . HIS A 1 94 ? 5.768 10.486 7.610 1.00 85.56 94 HIS A CA 1
ATOM 756 C C . HIS A 1 94 ? 6.538 9.739 8.699 1.00 85.56 94 HIS A C 1
ATOM 758 O O . HIS A 1 94 ? 6.081 9.673 9.839 1.00 85.56 94 HIS A O 1
ATOM 764 N N . SER A 1 95 ? 7.684 9.164 8.345 1.00 75.19 95 SER A N 1
ATOM 765 C CA . SER A 1 95 ? 8.561 8.436 9.270 1.00 75.19 95 SER A CA 1
ATOM 766 C C . SER A 1 95 ? 9.967 8.997 9.143 1.00 75.19 95 SER A C 1
ATOM 768 O O . SER A 1 95 ? 10.601 8.760 8.120 1.00 75.19 95 SER A O 1
ATOM 770 N N . SER A 1 96 ? 10.421 9.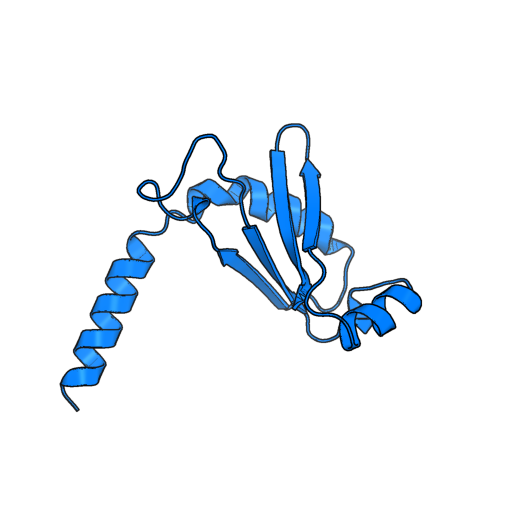752 10.151 1.00 68.69 96 SER A N 1
ATOM 771 C CA . SER A 1 96 ? 11.775 10.309 10.380 1.00 68.69 96 SER A CA 1
ATOM 772 C C . SER A 1 96 ? 12.427 11.110 9.228 1.00 68.69 96 SER A C 1
ATOM 774 O O . SER A 1 96 ? 12.848 12.241 9.435 1.00 68.69 96 SER A O 1
ATOM 776 N N . SER A 1 97 ? 12.493 10.566 8.014 1.00 66.69 97 SER A N 1
ATOM 777 C CA . SER A 1 97 ? 13.006 11.176 6.776 1.00 66.69 97 SER A CA 1
ATOM 778 C C . SER A 1 97 ? 12.262 10.722 5.503 1.00 66.69 97 SER A C 1
ATOM 780 O O . SER A 1 97 ? 12.640 11.087 4.392 1.00 66.69 97 SER A O 1
ATOM 782 N N . LYS A 1 98 ? 11.200 9.922 5.644 1.00 83.44 98 LYS A N 1
ATOM 783 C CA . LYS A 1 98 ? 10.471 9.258 4.561 1.00 83.44 98 LYS A CA 1
ATOM 784 C C . LYS A 1 98 ? 9.039 9.771 4.492 1.00 83.44 98 LYS A C 1
ATOM 786 O O . LYS A 1 98 ? 8.372 9.897 5.519 1.00 83.44 98 LYS A O 1
ATOM 791 N N . THR A 1 99 ? 8.556 10.011 3.279 1.00 89.81 99 THR A N 1
ATOM 792 C CA . THR A 1 99 ? 7.140 10.281 3.008 1.00 89.81 99 THR A CA 1
ATOM 793 C C . THR A 1 99 ? 6.629 9.239 2.032 1.00 89.81 99 THR A C 1
ATOM 795 O O . THR A 1 99 ? 7.282 8.966 1.027 1.00 89.81 99 THR A O 1
ATOM 798 N N . ALA A 1 100 ? 5.468 8.673 2.331 1.00 93.00 100 ALA A N 1
ATOM 799 C CA . ALA A 1 100 ? 4.758 7.775 1.439 1.00 93.00 100 ALA A CA 1
ATOM 800 C C . ALA A 1 100 ? 3.248 7.963 1.584 1.00 93.00 100 ALA A C 1
ATOM 802 O O . ALA A 1 100 ? 2.758 8.565 2.548 1.00 93.00 100 ALA A O 1
ATOM 803 N N . LYS A 1 101 ? 2.518 7.456 0.595 1.00 94.25 101 LYS A N 1
ATOM 804 C CA . LYS A 1 101 ? 1.064 7.545 0.533 1.00 94.25 101 LYS A CA 1
ATOM 805 C C . LYS A 1 101 ? 0.469 6.154 0.533 1.00 94.25 101 LYS A C 1
ATOM 807 O O . LYS A 1 101 ? 1.025 5.241 -0.072 1.00 94.25 101 LYS A O 1
ATOM 812 N N . TYR A 1 102 ? -0.673 5.997 1.187 1.00 93.81 102 TYR A N 1
ATOM 813 C CA . TYR A 1 102 ? -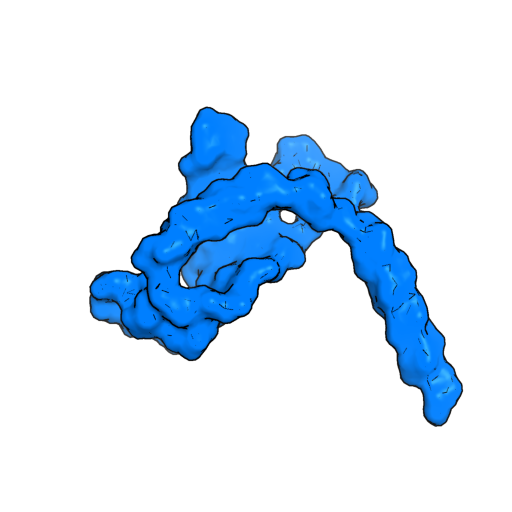1.448 4.777 1.076 1.00 93.81 102 TYR A CA 1
ATOM 814 C C . TYR A 1 102 ? -2.940 5.053 0.965 1.00 93.81 102 TYR A C 1
ATOM 816 O O . TYR A 1 102 ? -3.468 5.982 1.570 1.00 93.81 102 TYR A O 1
ATOM 824 N N . ASN A 1 103 ? -3.611 4.210 0.198 1.00 92.88 103 ASN A N 1
ATOM 825 C CA . ASN A 1 103 ? -5.057 4.163 0.082 1.00 92.88 103 ASN A CA 1
ATOM 826 C C . ASN A 1 103 ? -5.573 2.962 0.856 1.00 92.88 103 ASN A C 1
ATOM 828 O O . ASN A 1 103 ? -4.996 1.883 0.753 1.00 92.88 103 ASN A O 1
ATOM 832 N N . VAL A 1 104 ? -6.662 3.127 1.595 1.00 90.56 104 VAL A N 1
ATOM 833 C CA . VAL A 1 104 ? -7.361 1.993 2.211 1.00 90.56 104 VAL A CA 1
ATOM 834 C C . VAL A 1 104 ? -8.442 1.538 1.240 1.00 90.56 104 VAL A C 1
ATOM 836 O O . VAL A 1 104 ? -9.243 2.374 0.816 1.00 90.56 104 VAL A O 1
ATOM 839 N N . ILE A 1 105 ? -8.432 0.256 0.869 1.00 89.19 105 ILE A N 1
ATOM 840 C CA . ILE A 1 105 ? -9.418 -0.347 -0.039 1.00 89.19 105 ILE A CA 1
ATOM 841 C C . ILE A 1 105 ? -10.122 -1.531 0.601 1.00 89.19 105 ILE A C 1
ATOM 843 O O . ILE A 1 105 ? -9.439 -2.338 1.269 1.00 89.19 105 ILE A O 1
#

Mean predicted aligned error: 6.3 Å

Solvent-accessible surface area (backbone atoms only — not comparable to full-atom values): 6111 Å² total; per-residue (Å²): 124,73,68,63,56,57,51,52,53,51,50,54,57,53,56,69,60,46,47,61,72,85,42,43,76,54,51,54,54,49,48,64,64,45,70,84,43,44,48,70,74,48,77,43,82,45,68,41,55,32,26,84,90,62,43,54,99,84,58,54,49,35,32,40,37,36,42,78,42,58,67,53,51,36,90,47,70,68,56,33,55,46,60,74,76,43,79,64,58,78,42,77,52,78,55,104,88,47,66,36,38,34,29,54,80